Protein AF-A0A7I8WFU7-F1 (afdb_monomer)

Structure (mmCIF, N/CA/C/O backbone):
data_AF-A0A7I8WFU7-F1
#
_entry.id   AF-A0A7I8WFU7-F1
#
loop_
_atom_site.group_PDB
_atom_site.id
_atom_site.type_symbol
_atom_site.label_atom_id
_atom_site.label_alt_id
_atom_site.label_comp_id
_atom_site.label_asym_id
_atom_site.label_entity_id
_atom_site.label_seq_id
_atom_site.pdbx_PDB_ins_code
_atom_site.Cartn_x
_atom_site.Cartn_y
_atom_site.Cartn_z
_atom_site.occupancy
_atom_site.B_iso_or_equiv
_atom_site.auth_seq_id
_atom_site.auth_comp_id
_atom_site.auth_asym_id
_atom_site.auth_atom_id
_atom_site.pdbx_PDB_model_num
ATOM 1 N N . MET A 1 1 ? -0.317 -3.165 5.749 1.00 92.69 1 MET A N 1
ATOM 2 C CA . MET A 1 1 ? -1.207 -1.986 5.799 1.00 92.69 1 MET A CA 1
ATOM 3 C C . MET A 1 1 ? -1.799 -1.879 7.187 1.00 92.69 1 MET A C 1
ATOM 5 O O . MET A 1 1 ? -2.097 -2.909 7.782 1.00 92.69 1 MET A O 1
ATOM 9 N N . ASN A 1 2 ? -1.958 -0.662 7.692 1.00 96.12 2 ASN A N 1
ATOM 10 C CA . ASN A 1 2 ? -2.641 -0.422 8.953 1.00 96.12 2 ASN A CA 1
ATOM 11 C C . ASN A 1 2 ? -3.549 0.809 8.859 1.00 96.12 2 ASN A C 1
ATOM 13 O O . ASN A 1 2 ? -3.325 1.670 8.011 1.00 96.12 2 ASN A O 1
ATOM 17 N N . TRP A 1 3 ? -4.591 0.838 9.683 1.00 97.19 3 TRP A N 1
ATOM 18 C CA . TRP A 1 3 ? -5.517 1.962 9.841 1.00 97.19 3 TRP A CA 1
ATOM 19 C C . TRP A 1 3 ? -6.201 1.870 11.211 1.00 97.19 3 TRP A C 1
ATOM 21 O O . TRP A 1 3 ? -5.979 0.916 11.956 1.00 97.19 3 TRP A O 1
ATOM 31 N N . THR A 1 4 ? -7.048 2.842 11.545 1.00 97.62 4 THR A N 1
ATOM 32 C CA . THR A 1 4 ? -7.837 2.831 12.785 1.00 97.62 4 THR A CA 1
ATOM 33 C C . THR A 1 4 ? -9.326 2.795 12.459 1.00 97.62 4 THR A C 1
ATOM 35 O O . THR A 1 4 ? -9.809 3.631 11.699 1.00 97.62 4 THR A O 1
ATOM 38 N N . ASP A 1 5 ? -10.063 1.861 13.061 1.00 97.69 5 ASP A N 1
ATOM 39 C CA . ASP A 1 5 ? -11.522 1.775 12.992 1.00 97.69 5 ASP A CA 1
ATOM 40 C C . ASP A 1 5 ? -12.144 1.945 14.393 1.00 97.69 5 ASP A C 1
ATOM 42 O O . ASP A 1 5 ? -12.074 1.033 15.223 1.00 97.69 5 ASP A O 1
ATOM 46 N N . PRO A 1 6 ? -12.804 3.084 14.679 1.00 97.00 6 PRO A N 1
ATOM 47 C CA . PRO A 1 6 ? -13.434 3.336 15.976 1.00 97.00 6 PRO A CA 1
ATOM 48 C C . PRO A 1 6 ? -14.529 2.330 16.354 1.00 97.00 6 PRO A C 1
ATOM 50 O O . PRO A 1 6 ? -14.840 2.176 17.537 1.00 97.00 6 PRO A O 1
ATOM 53 N N . ARG A 1 7 ? -15.126 1.641 15.372 1.00 97.00 7 ARG A N 1
ATOM 54 C CA . ARG A 1 7 ? -16.174 0.634 15.602 1.00 97.00 7 ARG A CA 1
ATOM 55 C C . ARG A 1 7 ? -15.603 -0.663 16.171 1.00 97.00 7 ARG A C 1
ATOM 57 O O . ARG A 1 7 ? -16.341 -1.426 16.784 1.00 97.00 7 ARG A O 1
ATOM 64 N N . LEU A 1 8 ? -14.303 -0.896 15.991 1.00 96.81 8 LEU A N 1
ATOM 65 C CA . LEU A 1 8 ? -13.574 -2.064 16.481 1.00 96.81 8 LEU A CA 1
ATOM 66 C C . LEU A 1 8 ? -12.836 -1.757 17.795 1.00 96.81 8 LEU A C 1
ATOM 68 O O . LEU A 1 8 ? -11.705 -2.185 17.997 1.00 96.81 8 LEU A O 1
ATOM 72 N N . THR A 1 9 ? -13.466 -0.998 18.696 1.00 96.81 9 THR A N 1
ATOM 73 C CA . THR A 1 9 ? -12.895 -0.627 20.000 1.00 96.81 9 THR A CA 1
ATOM 74 C C . THR A 1 9 ? -13.592 -1.356 21.146 1.00 96.81 9 THR A C 1
ATOM 76 O O . THR A 1 9 ? -14.805 -1.570 21.130 1.00 96.81 9 THR A O 1
ATOM 79 N N . TRP A 1 10 ? -12.830 -1.747 22.169 1.00 96.25 10 TRP A N 1
ATOM 80 C CA . TRP A 1 10 ? -13.374 -2.367 23.382 1.00 96.25 10 TRP A CA 1
ATOM 81 C C . TRP A 1 10 ? -12.481 -2.109 24.599 1.00 96.25 10 TRP A C 1
ATOM 83 O O . TRP A 1 10 ? -11.345 -1.653 24.492 1.00 96.25 10 TRP A O 1
ATOM 93 N N . LYS A 1 11 ? -12.992 -2.416 25.796 1.00 95.62 11 LYS A N 1
ATOM 94 C CA . LYS A 1 11 ? -12.197 -2.361 27.029 1.00 95.62 11 LYS A CA 1
ATOM 95 C C . LYS A 1 11 ? -11.233 -3.546 27.095 1.00 95.62 11 LYS A C 1
ATOM 97 O O . LYS A 1 11 ? -11.675 -4.691 27.171 1.00 95.62 11 LYS A O 1
ATOM 102 N N . SER A 1 12 ? -9.933 -3.275 27.154 1.00 90.44 12 SER A N 1
ATOM 103 C CA . SER A 1 12 ? -8.845 -4.267 27.114 1.00 90.44 12 SER A CA 1
ATOM 104 C C . SER A 1 12 ? -8.689 -5.145 28.368 1.00 90.44 12 SER A C 1
ATOM 106 O O . SER A 1 12 ? -7.647 -5.759 28.572 1.00 90.44 12 SER A O 1
ATOM 108 N N . GLU A 1 13 ? -9.722 -5.249 29.208 1.00 89.75 13 GLU A N 1
ATOM 109 C CA . GLU A 1 13 ? -9.683 -5.971 30.488 1.00 89.75 13 GLU A CA 1
ATOM 110 C C . GLU A 1 13 ? -9.430 -7.482 30.322 1.00 89.75 13 GLU A C 1
ATOM 112 O O . GLU A 1 13 ? -8.894 -8.114 31.228 1.00 89.75 13 GLU A O 1
ATOM 117 N N . LYS A 1 14 ? -9.810 -8.068 29.176 1.00 85.50 14 LYS A N 1
ATOM 118 C CA . LYS A 1 14 ? -9.623 -9.504 28.880 1.00 85.50 14 LYS A CA 1
ATOM 119 C C . LYS A 1 14 ? -8.672 -9.779 27.721 1.00 85.50 14 LYS A C 1
ATOM 121 O O . LYS A 1 14 ? -7.863 -10.695 27.806 1.00 85.50 14 LYS A O 1
ATOM 126 N N . PHE A 1 15 ? -8.787 -9.009 26.643 1.00 90.69 15 PHE A N 1
ATOM 127 C CA . PHE A 1 15 ? -8.008 -9.196 25.422 1.00 90.69 15 PHE A CA 1
ATOM 128 C C . PHE A 1 15 ? -7.511 -7.837 24.943 1.00 90.69 15 PHE A C 1
ATOM 130 O O . PHE A 1 15 ? -8.302 -6.896 24.855 1.00 90.69 15 PHE A O 1
ATOM 137 N N . GLN A 1 16 ? -6.214 -7.730 24.653 1.00 94.56 16 GLN A N 1
ATOM 138 C CA . GLN A 1 16 ? -5.632 -6.520 24.065 1.00 94.56 16 GLN A CA 1
ATOM 139 C C . GLN A 1 16 ? -5.787 -6.491 22.545 1.00 94.56 16 GLN A C 1
ATOM 141 O O . GLN A 1 16 ? -5.933 -5.410 21.977 1.00 94.56 16 GLN A O 1
ATOM 146 N N . GLU A 1 17 ? -5.812 -7.669 21.925 1.00 96.56 17 GLU A N 1
ATOM 147 C CA . GLU A 1 17 ? -5.967 -7.867 20.490 1.00 96.56 17 GLU A CA 1
ATOM 148 C C . GLU A 1 17 ? -6.835 -9.096 20.198 1.00 96.56 17 GLU A C 1
ATOM 150 O O . GLU A 1 17 ? -6.966 -10.000 21.031 1.00 96.56 17 GLU A O 1
ATOM 155 N N . ILE A 1 18 ? -7.448 -9.103 19.019 1.00 97.06 18 ILE A N 1
ATOM 156 C CA . ILE A 1 18 ? -8.211 -10.219 18.459 1.00 97.06 18 ILE A CA 1
ATOM 157 C C . ILE A 1 18 ? -7.842 -10.391 16.986 1.00 97.06 18 ILE A C 1
ATOM 159 O O . ILE A 1 18 ? -7.458 -9.432 16.316 1.00 97.06 18 ILE A O 1
ATOM 163 N N . HIS A 1 19 ? -7.973 -11.614 16.473 1.00 97.62 19 HIS A N 1
ATOM 164 C CA . HIS A 1 19 ? -7.749 -11.911 15.060 1.00 97.62 19 HIS A CA 1
ATOM 165 C C . HIS A 1 19 ? -9.088 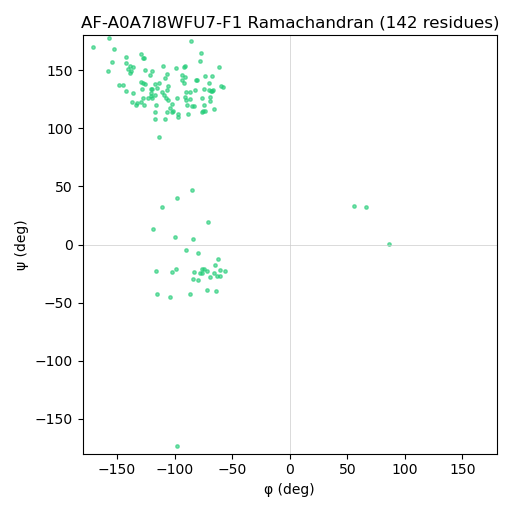-12.142 14.364 1.00 97.62 19 HIS A C 1
ATOM 167 O O . HIS A 1 19 ? -9.856 -13.005 14.792 1.00 97.62 19 HIS A O 1
ATOM 173 N N . LEU A 1 20 ? -9.360 -11.388 13.300 1.00 97.56 20 LEU A N 1
ATOM 174 C CA . LEU A 1 20 ? -10.617 -11.463 12.553 1.00 97.56 20 LEU A CA 1
ATOM 175 C C . LEU A 1 20 ? -10.368 -11.814 11.079 1.00 97.56 20 LEU A C 1
ATOM 177 O O . LEU A 1 20 ? -9.360 -11.378 10.512 1.00 97.56 20 LEU A O 1
ATOM 181 N N . PRO A 1 21 ? -11.266 -12.575 10.429 1.00 97.56 21 PRO A N 1
ATOM 182 C CA . PRO A 1 21 ? -11.265 -12.699 8.977 1.00 97.56 21 PRO A CA 1
ATOM 183 C C . PRO A 1 21 ? -11.406 -11.323 8.322 1.00 97.56 21 PRO A C 1
ATOM 185 O O . PRO A 1 21 ? -12.248 -10.520 8.718 1.00 97.56 21 PRO A O 1
ATOM 188 N N . ILE A 1 22 ? -10.600 -11.052 7.294 1.00 96.88 22 ILE A N 1
ATOM 189 C CA . ILE A 1 22 ? -10.636 -9.757 6.593 1.00 96.88 22 ILE A CA 1
ATOM 190 C C . ILE A 1 22 ? -11.957 -9.489 5.857 1.00 96.88 22 ILE A C 1
ATOM 192 O O . ILE A 1 22 ? -12.232 -8.342 5.532 1.00 96.88 22 ILE A O 1
ATOM 196 N N . ASP A 1 23 ? -12.769 -10.521 5.605 1.00 96.38 23 ASP A N 1
ATOM 197 C CA . ASP A 1 23 ? -14.088 -10.374 4.970 1.00 96.38 23 ASP A CA 1
ATOM 198 C C . ASP A 1 23 ? -15.153 -9.832 5.935 1.00 96.38 23 ASP A C 1
ATOM 200 O O . ASP A 1 23 ? -16.172 -9.305 5.493 1.00 96.38 23 ASP A O 1
ATOM 204 N N . ASP A 1 24 ? -14.926 -9.968 7.246 1.00 96.75 24 ASP A N 1
ATOM 205 C CA . ASP A 1 24 ? -15.886 -9.582 8.286 1.00 96.75 24 ASP A CA 1
ATOM 206 C C . ASP A 1 24 ? -15.696 -8.127 8.746 1.00 96.75 24 ASP A C 1
ATOM 208 O 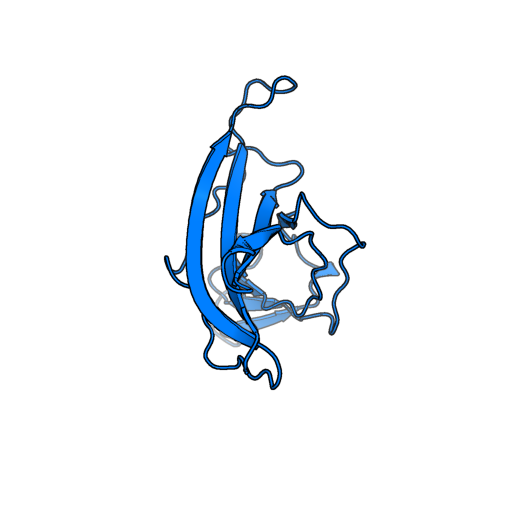O . ASP A 1 24 ? -16.468 -7.613 9.559 1.00 96.75 24 ASP A O 1
ATOM 212 N N . ILE A 1 25 ? -14.661 -7.452 8.241 1.00 97.38 25 ILE A N 1
ATOM 213 C CA . ILE A 1 25 ? -14.335 -6.066 8.568 1.00 97.38 25 ILE A CA 1
ATOM 214 C C . ILE A 1 25 ? -14.207 -5.226 7.300 1.00 97.38 25 ILE A C 1
ATOM 216 O O . ILE A 1 25 ? -14.002 -5.730 6.199 1.00 97.38 25 ILE A O 1
ATOM 220 N N . TRP A 1 26 ? -14.314 -3.908 7.452 1.00 96.88 26 TRP A N 1
ATOM 221 C CA . TRP A 1 26 ? -14.030 -3.006 6.345 1.00 96.88 26 TRP A CA 1
ATOM 222 C C . TRP A 1 26 ? -12.537 -3.045 5.998 1.00 96.88 26 TRP A C 1
ATOM 224 O O . TRP A 1 26 ? -11.690 -2.920 6.880 1.00 96.88 26 TRP A O 1
ATOM 234 N N . MET A 1 27 ? -12.239 -3.176 4.708 1.00 95.81 27 MET A N 1
ATOM 235 C CA . MET A 1 27 ? -10.898 -3.119 4.134 1.00 95.81 27 MET A CA 1
ATOM 236 C C . MET A 1 27 ? -10.849 -1.962 3.128 1.00 95.81 27 MET A C 1
ATOM 238 O O . MET A 1 27 ? -11.760 -1.863 2.300 1.00 95.81 27 MET A O 1
ATOM 242 N N . PRO A 1 28 ? -9.814 -1.105 3.142 1.00 95.44 28 PRO A N 1
ATOM 243 C CA . PRO A 1 28 ? -9.652 -0.099 2.100 1.00 95.44 28 PRO A CA 1
ATOM 244 C C . PRO A 1 28 ? -9.334 -0.772 0.757 1.00 95.44 28 PRO A C 1
ATOM 246 O O . PRO A 1 28 ? -8.620 -1.775 0.686 1.00 95.44 28 PRO A O 1
ATOM 249 N N . ASP A 1 29 ? -9.839 -0.190 -0.323 1.00 94.12 29 ASP A N 1
ATOM 250 C CA . ASP A 1 29 ? -9.749 -0.682 -1.703 1.00 94.12 29 ASP A CA 1
ATOM 251 C C . ASP A 1 29 ? -8.434 -0.267 -2.395 1.00 94.12 29 ASP A C 1
ATOM 253 O O . ASP A 1 29 ? -8.421 0.229 -3.524 1.00 94.12 29 ASP A O 1
ATOM 257 N N . VAL A 1 30 ? -7.308 -0.446 -1.701 1.00 94.69 30 VAL A N 1
ATOM 258 C CA . VAL A 1 30 ? -5.983 -0.138 -2.250 1.00 94.69 30 VAL A CA 1
ATOM 259 C C . VAL A 1 30 ? -5.565 -1.234 -3.225 1.00 94.69 30 VAL A C 1
ATOM 261 O O . VAL A 1 30 ? -5.317 -2.369 -2.817 1.00 94.69 30 VAL A O 1
ATOM 264 N N . ILE A 1 31 ? -5.444 -0.873 -4.501 1.00 93.75 31 ILE A N 1
ATOM 265 C CA . ILE A 1 31 ? -5.071 -1.780 -5.591 1.00 93.75 31 ILE A CA 1
ATOM 266 C C . ILE A 1 31 ? -3.893 -1.222 -6.392 1.00 93.75 31 ILE A C 1
ATOM 268 O O . ILE A 1 31 ? -3.631 -0.017 -6.369 1.00 93.75 31 ILE A O 1
ATOM 272 N N . ALA A 1 32 ? -3.196 -2.081 -7.138 1.00 95.50 32 ALA A N 1
ATOM 273 C CA . ALA A 1 32 ? -2.201 -1.638 -8.111 1.00 95.50 32 ALA A CA 1
ATOM 274 C C . ALA A 1 32 ? -2.844 -1.339 -9.481 1.00 95.50 32 ALA A C 1
ATOM 276 O O . ALA A 1 32 ? -3.496 -2.189 -10.081 1.00 95.50 32 ALA A O 1
ATOM 277 N N . TYR A 1 33 ? -2.635 -0.131 -10.012 1.00 93.50 33 TYR A N 1
ATOM 278 C CA . TYR A 1 33 ? -3.307 0.332 -11.239 1.00 93.50 33 TYR A CA 1
ATOM 279 C C . TYR A 1 33 ? -2.741 -0.251 -12.535 1.00 93.50 33 TYR A C 1
ATOM 281 O O . TYR A 1 33 ? -3.420 -0.263 -13.558 1.00 93.50 33 TYR A O 1
ATOM 289 N N . ASN A 1 34 ? -1.478 -0.673 -12.525 1.00 95.25 34 ASN A N 1
ATOM 290 C CA . ASN A 1 34 ? -0.735 -1.075 -13.720 1.00 95.25 34 ASN A CA 1
ATOM 291 C C . ASN A 1 34 ? -0.435 -2.582 -13.763 1.00 95.25 34 ASN A C 1
ATOM 293 O O . ASN A 1 34 ? 0.604 -2.996 -14.285 1.00 95.25 34 ASN A O 1
ATOM 297 N N . LEU A 1 35 ? -1.342 -3.389 -13.206 1.00 95.12 35 LEU A N 1
ATOM 298 C CA . LEU A 1 35 ? -1.258 -4.845 -13.231 1.00 95.12 35 LEU A CA 1
ATOM 299 C C . LEU A 1 35 ? -1.585 -5.423 -14.612 1.00 95.12 35 LEU A C 1
ATOM 301 O O . LEU A 1 35 ? -2.439 -4.918 -15.338 1.00 95.12 35 LEU A O 1
ATOM 305 N N . LEU A 1 36 ? -0.897 -6.512 -14.953 1.00 95.81 36 LEU A N 1
ATOM 306 C CA . LEU A 1 36 ? -1.135 -7.314 -16.156 1.00 95.81 36 LEU A CA 1
ATOM 307 C C . LEU A 1 36 ? -1.979 -8.566 -15.872 1.00 95.81 36 LEU A C 1
ATOM 309 O O . LEU A 1 36 ? -2.584 -9.118 -16.787 1.00 95.81 36 LEU A O 1
ATOM 313 N N . GLU A 1 37 ? -2.013 -9.005 -14.615 1.00 93.94 37 GLU A N 1
ATOM 314 C CA . GLU A 1 37 ? -2.808 -10.131 -14.120 1.00 93.94 37 GLU A CA 1
ATOM 315 C C . GLU A 1 37 ? -3.665 -9.652 -12.945 1.00 93.94 37 GLU A C 1
ATOM 317 O O . GLU A 1 37 ? -3.265 -8.741 -12.216 1.00 93.94 37 GLU A O 1
ATOM 322 N N . ALA A 1 38 ? -4.832 -10.269 -12.748 1.00 89.25 38 ALA A N 1
ATOM 323 C CA . ALA A 1 38 ? -5.617 -10.028 -11.544 1.00 89.25 38 ALA A CA 1
ATOM 324 C C . ALA A 1 38 ? -4.799 -10.423 -10.304 1.00 89.25 38 ALA A C 1
ATOM 326 O O . ALA A 1 38 ? -4.147 -11.468 -10.287 1.00 89.25 38 ALA A O 1
ATOM 327 N N . GLU A 1 39 ? -4.833 -9.579 -9.278 1.00 87.81 39 GLU A N 1
ATOM 328 C CA . GLU A 1 39 ? -4.235 -9.895 -7.986 1.00 87.81 39 GLU A CA 1
ATOM 329 C C . GLU A 1 39 ? -5.167 -10.791 -7.166 1.00 87.81 39 GLU A C 1
ATOM 331 O O . GLU A 1 39 ? -6.382 -10.599 -7.147 1.00 87.81 39 GLU A O 1
ATOM 336 N N . ASP A 1 40 ? -4.583 -11.747 -6.450 1.00 90.38 40 ASP A N 1
ATOM 337 C CA . ASP A 1 40 ? -5.270 -12.525 -5.424 1.00 90.38 40 ASP A CA 1
ATOM 338 C C . ASP A 1 40 ? -4.312 -12.778 -4.254 1.00 90.38 40 ASP A C 1
ATOM 340 O O . ASP A 1 40 ? -3.085 -12.637 -4.372 1.00 90.38 40 ASP A O 1
ATOM 344 N N . TYR A 1 41 ? -4.875 -13.124 -3.103 1.00 92.88 41 TYR A N 1
ATOM 345 C CA . TYR A 1 41 ? -4.107 -13.524 -1.940 1.00 92.88 41 TYR A CA 1
ATOM 346 C C . TYR A 1 41 ? -3.451 -14.882 -2.193 1.00 92.88 41 TYR A C 1
ATOM 348 O O . TYR A 1 41 ? -4.127 -15.879 -2.428 1.00 92.88 41 TYR A O 1
ATOM 356 N N . LEU A 1 42 ? -2.124 -14.942 -2.061 1.00 94.19 42 LEU A N 1
ATOM 357 C CA . LEU A 1 42 ? -1.401 -16.217 -2.013 1.00 94.19 42 LEU A CA 1
ATOM 358 C C . LEU A 1 42 ? -1.812 -17.011 -0.770 1.00 94.19 42 LEU A C 1
ATOM 360 O O . LEU A 1 42 ? -1.997 -18.224 -0.817 1.00 94.19 42 LEU A O 1
ATOM 364 N N . ILE A 1 43 ? -1.966 -16.294 0.345 1.00 94.19 43 ILE A N 1
ATOM 365 C CA . ILE A 1 43 ? -2.531 -16.784 1.598 1.00 94.19 43 ILE A CA 1
ATOM 366 C C . ILE A 1 43 ? -3.461 -15.691 2.107 1.00 94.19 43 ILE A C 1
ATOM 368 O O . ILE A 1 43 ? -3.031 -14.549 2.295 1.00 94.19 43 ILE A O 1
ATOM 372 N N . LYS A 1 44 ? -4.733 -16.035 2.323 1.00 94.25 44 LYS A N 1
ATOM 373 C CA . LYS A 1 44 ? -5.723 -15.089 2.838 1.00 94.25 44 LYS A CA 1
ATOM 374 C C . LYS A 1 44 ? -5.359 -14.691 4.277 1.00 94.25 44 LYS A C 1
ATOM 376 O O . LYS A 1 44 ? -5.330 -15.571 5.138 1.00 94.25 44 LYS A O 1
ATOM 381 N N . PRO A 1 45 ? -5.050 -13.410 4.551 1.0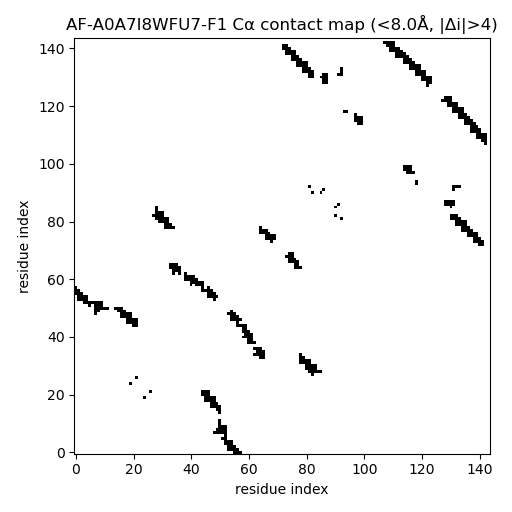0 96.00 45 PRO A N 1
ATOM 382 C CA . PRO A 1 45 ? -4.599 -12.997 5.872 1.00 96.00 45 PRO A CA 1
ATOM 383 C C . PRO A 1 45 ? -5.774 -12.882 6.848 1.00 96.00 45 PRO A C 1
ATOM 385 O O . PRO A 1 45 ? -6.920 -12.669 6.449 1.00 96.00 45 PRO A O 1
ATOM 388 N N . LEU A 1 46 ? -5.463 -12.963 8.140 1.00 97.75 46 LEU A N 1
ATOM 389 C CA . LEU A 1 46 ? -6.322 -12.427 9.193 1.00 97.75 46 LEU A CA 1
ATOM 390 C C . LEU A 1 46 ? -5.899 -10.988 9.498 1.00 97.75 46 LEU A C 1
ATOM 392 O O . LEU A 1 46 ? -4.737 -10.619 9.316 1.00 97.75 46 LEU A O 1
ATOM 396 N N . ALA A 1 47 ? -6.843 -10.188 9.977 1.00 98.12 47 ALA A N 1
ATOM 397 C CA . ALA A 1 47 ? -6.563 -8.885 10.552 1.00 98.12 47 ALA A CA 1
ATOM 398 C C . ALA A 1 47 ? -6.233 -9.028 12.037 1.00 98.12 47 ALA A C 1
ATOM 400 O O . ALA A 1 47 ? -6.985 -9.667 12.773 1.00 98.12 47 ALA A O 1
ATOM 401 N N . VAL A 1 48 ? -5.142 -8.400 12.474 1.00 98.25 48 VAL A N 1
ATOM 402 C CA . VAL A 1 48 ? -4.853 -8.196 13.896 1.00 98.25 48 VAL A CA 1
ATOM 403 C C . VAL A 1 48 ? -5.506 -6.883 14.297 1.00 98.25 48 VAL A C 1
ATOM 405 O O . VAL A 1 48 ? -5.129 -5.817 13.811 1.00 98.25 48 VAL A O 1
ATOM 408 N N . VAL A 1 49 ? -6.523 -6.967 15.144 1.00 98.19 49 VAL A N 1
ATOM 409 C CA . VAL A 1 49 ? -7.288 -5.817 15.622 1.00 98.19 49 VAL A CA 1
ATOM 410 C C . VAL A 1 49 ? -6.941 -5.597 17.081 1.00 98.19 49 VAL A C 1
ATOM 412 O O . VAL A 1 49 ? -7.034 -6.523 17.881 1.00 98.19 49 VAL A O 1
ATOM 415 N N . TYR A 1 50 ? -6.572 -4.375 17.437 1.00 98.12 50 TYR A N 1
ATOM 416 C CA . TYR A 1 50 ? -6.249 -3.972 18.799 1.00 98.12 50 TYR A CA 1
ATOM 417 C C . TYR A 1 50 ? -7.438 -3.273 19.453 1.00 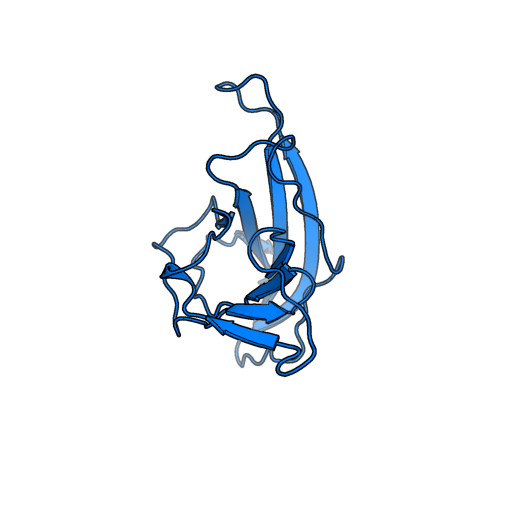98.12 50 TYR A C 1
ATOM 419 O O . TYR A 1 50 ? -8.231 -2.606 18.796 1.00 98.12 50 TYR A O 1
ATOM 427 N N . SER A 1 51 ? -7.525 -3.373 20.777 1.00 97.50 51 SER A N 1
ATOM 428 C CA . SER A 1 51 ? -8.620 -2.812 21.589 1.00 97.50 51 SER A CA 1
ATOM 429 C C . SER A 1 51 ? -8.854 -1.306 21.424 1.00 97.50 51 SER A C 1
ATOM 431 O O . SER A 1 51 ? -9.961 -0.820 21.662 1.00 97.50 51 SER A O 1
ATOM 433 N N . ASN A 1 52 ? -7.835 -0.568 20.980 1.00 97.19 52 ASN A N 1
ATOM 434 C CA . ASN A 1 52 ? -7.908 0.856 20.653 1.00 97.19 52 ASN A CA 1
ATOM 435 C C . ASN A 1 52 ? -8.430 1.142 19.229 1.00 97.19 52 ASN A C 1
ATOM 437 O O . ASN A 1 52 ? -8.452 2.302 18.821 1.00 97.19 52 ASN A O 1
ATOM 441 N N . GLY A 1 53 ? -8.843 0.117 18.480 1.00 97.56 53 GLY A N 1
ATOM 442 C CA . GLY A 1 53 ? -9.340 0.221 17.110 1.00 97.56 53 GLY A CA 1
ATOM 443 C C . GLY A 1 53 ? -8.249 0.197 16.041 1.00 97.56 53 GLY A C 1
ATOM 444 O O . GLY A 1 53 ? -8.576 0.292 14.862 1.00 97.56 53 GLY A O 1
ATOM 445 N N . PHE A 1 54 ? -6.967 0.081 16.404 1.00 98.19 54 PHE A N 1
ATOM 446 C CA . PHE A 1 54 ? -5.895 -0.075 15.420 1.00 98.19 54 PHE A CA 1
ATOM 447 C C . PHE A 1 54 ? -6.006 -1.444 14.743 1.00 98.19 54 PHE A C 1
ATOM 449 O O . PHE A 1 54 ? -6.151 -2.466 15.411 1.00 98.19 54 PHE A O 1
ATOM 456 N N . VAL A 1 55 ? -5.932 -1.464 13.418 1.00 98.38 55 VAL A N 1
ATOM 457 C CA . VAL A 1 55 ? -6.028 -2.670 12.601 1.00 98.38 55 VAL A CA 1
ATOM 458 C C . VAL A 1 55 ? -4.759 -2.821 11.782 1.00 98.38 55 VAL A C 1
ATOM 460 O O . VAL A 1 55 ? -4.341 -1.892 11.094 1.00 98.38 55 VAL A O 1
ATOM 463 N N . LEU A 1 56 ? -4.167 -4.011 11.824 1.00 97.94 56 LEU A N 1
ATOM 464 C CA . LEU A 1 56 ? -3.002 -4.396 11.043 1.00 97.94 56 LEU A CA 1
ATOM 465 C C . LEU A 1 56 ? -3.346 -5.589 10.149 1.00 97.94 56 LEU A C 1
ATOM 467 O O . LEU A 1 56 ? -3.779 -6.639 10.620 1.00 97.94 56 LEU A O 1
ATOM 471 N N . VAL A 1 57 ? -3.092 -5.437 8.850 1.00 97.38 57 VAL A N 1
ATOM 472 C CA . VAL A 1 57 ? -3.199 -6.515 7.861 1.00 97.38 57 VAL A CA 1
ATOM 473 C C . VAL A 1 57 ? -1.901 -6.600 7.069 1.00 97.38 57 VAL A C 1
ATOM 475 O O . VAL A 1 57 ? -1.455 -5.614 6.471 1.00 97.38 57 VAL A O 1
ATOM 478 N N . ILE A 1 58 ? -1.309 -7.793 7.031 1.00 94.75 58 ILE A N 1
ATOM 479 C CA . ILE A 1 58 ? -0.099 -8.098 6.258 1.00 94.75 58 ILE A CA 1
ATOM 480 C C . ILE A 1 58 ? -0.491 -9.086 5.148 1.00 94.75 58 ILE A C 1
ATOM 482 O O . ILE A 1 58 ? -0.550 -10.291 5.392 1.00 94.75 58 ILE A O 1
ATOM 486 N N . PRO A 1 59 ? -0.848 -8.598 3.946 1.00 93.88 59 PRO A N 1
ATOM 487 C CA . PRO A 1 59 ? -1.280 -9.462 2.857 1.00 93.88 59 PRO A CA 1
ATOM 488 C C . PRO A 1 59 ? -0.088 -10.083 2.119 1.00 93.88 59 PRO A C 1
ATOM 490 O O . PRO A 1 59 ? 0.903 -9.408 1.850 1.00 93.88 59 PRO A O 1
ATOM 493 N N . SER A 1 60 ? -0.222 -11.348 1.715 1.00 93.69 60 SER A N 1
ATOM 494 C CA . SER A 1 60 ? 0.689 -11.999 0.769 1.00 93.69 60 SER A CA 1
ATOM 495 C C . SER A 1 60 ? 0.030 -12.037 -0.609 1.00 93.69 60 SER A C 1
ATOM 497 O O . SER A 1 60 ? -1.019 -12.662 -0.768 1.00 93.69 60 SER A O 1
ATOM 499 N N . LYS A 1 61 ? 0.603 -11.336 -1.591 1.00 94.12 61 LYS A N 1
ATOM 500 C CA . LYS A 1 61 ? 0.060 -11.203 -2.953 1.00 94.12 61 LYS A CA 1
ATOM 501 C C . LYS A 1 61 ? 1.172 -11.323 -3.995 1.00 94.12 61 LYS A C 1
ATOM 503 O O . LYS A 1 61 ? 2.306 -10.922 -3.742 1.00 94.12 61 LYS A O 1
ATOM 508 N N . LYS A 1 62 ? 0.826 -11.839 -5.178 1.00 94.50 62 LYS A N 1
ATOM 509 C CA . LYS A 1 62 ? 1.677 -11.801 -6.377 1.00 94.50 62 LYS A CA 1
ATOM 510 C C . LYS A 1 62 ? 1.231 -10.632 -7.254 1.00 94.50 62 LYS A C 1
ATOM 512 O O . LYS A 1 62 ? 0.069 -10.573 -7.639 1.00 94.50 62 LYS A O 1
ATOM 517 N N . TYR A 1 63 ? 2.166 -9.758 -7.618 1.00 95.19 63 TYR A N 1
ATOM 518 C CA . TYR A 1 63 ? 1.928 -8.675 -8.572 1.00 95.19 63 TYR A CA 1
ATOM 519 C C . TYR A 1 63 ? 2.691 -8.939 -9.864 1.00 95.19 63 TYR A C 1
ATOM 521 O O . TYR A 1 63 ? 3.885 -9.241 -9.837 1.00 95.19 63 TYR A O 1
ATOM 529 N N . VAL A 1 64 ? 2.005 -8.814 -10.999 1.00 95.69 64 VAL A N 1
ATOM 530 C CA . VAL A 1 64 ? 2.614 -8.938 -12.328 1.00 95.69 64 VAL A CA 1
ATOM 531 C C . VAL A 1 64 ? 2.479 -7.606 -13.042 1.00 95.69 64 VAL A C 1
ATOM 533 O O . VAL A 1 64 ? 1.372 -7.168 -13.348 1.00 95.69 64 VAL A O 1
ATOM 536 N N . VAL A 1 65 ? 3.615 -6.960 -13.293 1.00 96.00 65 VAL A N 1
ATOM 537 C CA . VAL A 1 65 ? 3.701 -5.641 -13.927 1.00 96.00 65 VAL A CA 1
ATOM 538 C C . VAL A 1 65 ? 4.681 -5.655 -15.089 1.00 96.00 65 VAL A C 1
ATOM 540 O O . VAL A 1 65 ? 5.512 -6.552 -15.226 1.00 96.00 65 VAL A O 1
ATOM 543 N N . ARG A 1 66 ? 4.593 -4.631 -15.936 1.00 95.25 66 ARG A N 1
ATOM 544 C CA . ARG A 1 66 ? 5.565 -4.411 -17.004 1.00 95.25 66 ARG A CA 1
ATOM 545 C C . ARG A 1 66 ? 6.803 -3.699 -16.452 1.00 95.25 66 ARG A C 1
ATOM 547 O O . ARG A 1 66 ? 6.670 -2.670 -15.792 1.00 95.25 66 ARG A O 1
ATOM 554 N N . CYS A 1 67 ? 7.983 -4.204 -16.797 1.00 95.12 67 CYS A N 1
ATOM 555 C CA . CYS A 1 67 ? 9.261 -3.544 -16.534 1.00 95.12 67 CYS A CA 1
ATOM 556 C C . CYS A 1 67 ? 9.885 -3.044 -17.840 1.00 95.12 67 CYS A C 1
ATOM 558 O O . CYS A 1 67 ? 9.623 -3.594 -18.914 1.00 95.12 67 CYS A O 1
ATOM 560 N N . THR A 1 68 ? 10.702 -2.001 -17.747 1.00 94.81 68 THR A N 1
ATOM 561 C CA . THR A 1 68 ? 11.487 -1.466 -18.864 1.00 94.81 68 THR A CA 1
ATOM 562 C C . THR A 1 68 ? 12.951 -1.836 -18.683 1.00 94.81 68 THR A C 1
ATOM 564 O O . THR A 1 68 ? 13.484 -1.681 -17.589 1.00 94.81 68 THR A O 1
ATOM 567 N N . GLU A 1 69 ? 13.590 -2.334 -19.739 1.00 92.81 69 GLU A N 1
ATOM 568 C CA . GLU A 1 69 ? 15.033 -2.592 -19.757 1.00 92.81 69 GLU A CA 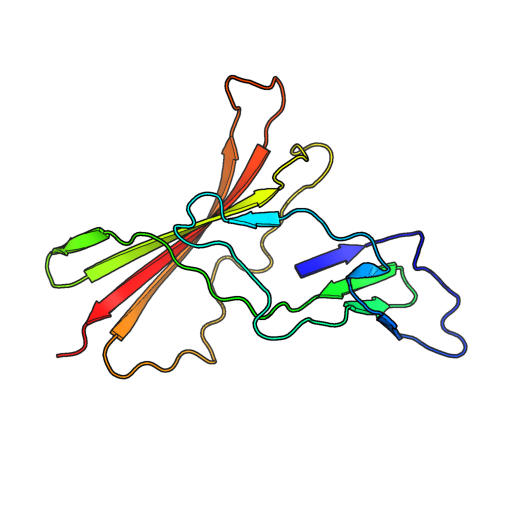1
ATOM 569 C C . GLU A 1 69 ? 15.763 -1.354 -20.283 1.00 92.81 69 GLU A C 1
ATOM 571 O O . GLU A 1 69 ? 15.437 -0.842 -21.357 1.00 92.81 69 GLU A O 1
ATOM 576 N N . ASP A 1 70 ? 16.741 -0.892 -19.514 1.00 87.50 70 ASP A N 1
ATOM 577 C CA . ASP A 1 70 ? 17.685 0.155 -19.878 1.00 87.50 70 ASP A CA 1
ATOM 578 C C . ASP A 1 70 ? 19.009 -0.464 -20.369 1.00 87.50 70 ASP A C 1
ATOM 580 O O . ASP A 1 70 ? 19.146 -1.676 -20.554 1.00 87.50 70 ASP A O 1
ATOM 584 N N . LYS A 1 71 ? 20.022 0.374 -20.614 1.00 79.75 71 LYS A N 1
ATOM 585 C CA . LYS A 1 71 ? 21.372 -0.111 -20.941 1.00 79.75 71 LYS A CA 1
ATOM 586 C C . LYS A 1 71 ? 21.937 -0.934 -19.771 1.00 79.75 71 LYS A C 1
ATOM 588 O O . LYS A 1 71 ? 21.573 -0.714 -18.621 1.00 79.75 71 LYS A O 1
ATOM 593 N N . ASP A 1 72 ? 22.832 -1.869 -20.081 1.00 82.31 72 ASP A N 1
ATOM 594 C CA . ASP A 1 72 ? 23.523 -2.728 -19.103 1.00 82.31 72 ASP A CA 1
ATOM 595 C C . ASP A 1 72 ? 22.625 -3.718 -18.335 1.00 82.31 72 ASP A C 1
ATOM 597 O O . ASP A 1 72 ? 22.907 -4.055 -17.185 1.00 82.31 72 ASP A O 1
ATOM 601 N N . HIS A 1 73 ? 21.552 -4.214 -18.968 1.00 85.75 73 HIS A N 1
ATOM 602 C CA . HIS A 1 73 ? 20.633 -5.206 -18.379 1.00 85.75 73 HIS A CA 1
ATOM 603 C C . HIS A 1 73 ? 20.034 -4.764 -17.035 1.00 85.75 73 HIS A C 1
ATOM 605 O O . HIS A 1 73 ? 19.801 -5.579 -16.133 1.00 85.75 73 HIS A O 1
ATOM 611 N N . LEU A 1 74 ? 19.813 -3.454 -16.902 1.00 92.56 74 LEU A N 1
ATOM 612 C CA . LEU A 1 74 ? 19.113 -2.849 -15.783 1.00 92.56 74 LEU A CA 1
ATOM 613 C C . LEU A 1 74 ? 17.618 -2.811 -16.103 1.00 92.56 74 LEU A C 1
ATOM 615 O O . LEU A 1 74 ? 17.196 -2.197 -17.079 1.00 92.56 74 LEU A O 1
ATOM 619 N N . TYR A 1 75 ? 16.812 -3.467 -15.282 1.00 94.94 75 TYR A N 1
ATOM 620 C CA . TYR A 1 75 ? 15.364 -3.521 -15.406 1.00 94.94 75 TYR A CA 1
ATOM 621 C C . TYR A 1 75 ? 14.729 -2.606 -14.367 1.00 94.94 75 TYR A C 1
ATOM 623 O O . TYR A 1 75 ? 14.839 -2.848 -13.168 1.00 94.94 75 TYR A O 1
ATOM 631 N N . THR A 1 76 ? 14.015 -1.585 -14.826 1.00 95.88 76 THR A N 1
ATOM 632 C CA . THR A 1 76 ? 13.227 -0.696 -13.973 1.00 95.88 76 THR A CA 1
ATOM 633 C C . THR A 1 76 ? 11.773 -1.167 -13.973 1.00 95.88 76 THR A C 1
ATOM 635 O O . THR A 1 76 ? 11.070 -1.103 -14.985 1.00 95.88 76 THR A O 1
ATOM 638 N N . CYS A 1 77 ? 11.308 -1.659 -12.830 1.00 96.06 77 CYS A N 1
ATOM 639 C CA . CYS A 1 77 ? 9.935 -2.099 -12.606 1.00 96.06 77 CYS A CA 1
ATOM 640 C C . CYS A 1 77 ? 9.200 -1.068 -11.751 1.00 96.06 77 CYS A C 1
ATOM 642 O O . CYS A 1 77 ? 9.741 -0.589 -10.757 1.00 96.06 77 CYS A O 1
ATOM 644 N N . THR A 1 78 ? 7.955 -0.739 -12.105 1.00 96.56 78 THR A N 1
ATOM 645 C CA . THR A 1 78 ? 7.139 0.192 -11.310 1.00 96.56 78 THR A CA 1
ATOM 646 C C . THR A 1 78 ? 5.787 -0.409 -10.970 1.00 96.56 78 THR A C 1
ATOM 648 O O . THR A 1 78 ? 5.158 -1.043 -11.817 1.00 96.56 78 THR A O 1
ATOM 651 N N . ILE A 1 79 ? 5.332 -0.200 -9.737 1.00 96.38 79 ILE A N 1
ATOM 652 C CA . ILE A 1 79 ? 4.001 -0.590 -9.267 1.00 96.38 79 ILE A CA 1
ATOM 653 C C . ILE A 1 79 ? 3.369 0.629 -8.604 1.00 96.38 79 ILE A C 1
ATOM 655 O O . ILE A 1 79 ? 3.936 1.195 -7.672 1.00 96.38 79 ILE A O 1
ATOM 659 N N . THR A 1 80 ? 2.203 1.047 -9.091 1.00 96.44 80 THR A N 1
ATOM 660 C CA . THR A 1 80 ? 1.491 2.209 -8.552 1.00 96.44 80 THR A CA 1
ATOM 661 C C . THR A 1 80 ? 0.262 1.746 -7.792 1.00 96.44 80 THR A C 1
ATOM 663 O O . THR A 1 80 ? -0.714 1.325 -8.412 1.00 96.44 80 THR A O 1
ATOM 666 N N . PHE A 1 81 ? 0.306 1.851 -6.466 1.00 96.31 81 PHE A N 1
ATOM 667 C CA . PHE A 1 81 ? -0.817 1.548 -5.585 1.00 96.31 81 PHE A CA 1
ATOM 668 C C . PHE A 1 81 ? -1.657 2.789 -5.322 1.00 96.31 81 PHE A C 1
ATOM 670 O O . PHE A 1 81 ? -1.120 3.883 -5.159 1.00 96.31 81 PHE A O 1
ATOM 677 N N . GLY A 1 82 ? -2.965 2.627 -5.203 1.00 96.25 82 GLY A N 1
ATOM 678 C CA . GLY A 1 82 ? -3.845 3.676 -4.706 1.00 96.25 82 GLY A CA 1
ATOM 679 C C . GLY A 1 82 ? -5.254 3.158 -4.455 1.00 96.25 82 GLY A C 1
ATOM 680 O O . GLY A 1 82 ? -5.572 2.024 -4.812 1.00 96.25 82 GLY A O 1
ATOM 681 N N . SER A 1 83 ? -6.081 3.974 -3.805 1.00 96.19 83 SER A N 1
ATOM 682 C CA . SER A 1 83 ? -7.497 3.650 -3.634 1.00 96.19 83 SER A CA 1
ATOM 683 C C . SER A 1 83 ? -8.237 3.756 -4.966 1.00 96.19 83 SER A C 1
ATOM 685 O O . SER A 1 83 ? -8.095 4.743 -5.689 1.00 96.19 83 SER A O 1
ATOM 687 N N . TRP A 1 84 ? -9.041 2.741 -5.280 1.00 92.62 84 TRP A N 1
ATOM 688 C CA . TRP A 1 84 ? -9.805 2.708 -6.523 1.00 92.62 84 TRP A CA 1
ATOM 689 C C . TRP A 1 84 ? -10.976 3.698 -6.541 1.00 92.62 84 TRP A C 1
ATOM 691 O O . TRP A 1 84 ? -11.253 4.308 -7.575 1.00 92.62 84 TRP A O 1
ATOM 701 N N . THR A 1 85 ? -11.670 3.852 -5.413 1.00 93.00 85 THR A N 1
ATOM 702 C CA . THR A 1 85 ? -12.920 4.623 -5.328 1.00 93.00 85 THR A CA 1
ATOM 703 C C . THR A 1 85 ? -12.840 5.849 -4.427 1.00 93.00 85 THR A C 1
ATOM 705 O O . THR A 1 85 ? -13.609 6.789 -4.636 1.00 93.00 85 THR A O 1
ATOM 708 N N . TYR A 1 86 ? -11.908 5.889 -3.474 1.00 95.19 86 TYR A N 1
ATOM 709 C CA . TYR A 1 86 ? -11.797 6.979 -2.510 1.00 95.19 86 TYR A CA 1
ATOM 710 C C . TYR A 1 86 ? -10.821 8.066 -2.959 1.00 95.19 86 TYR A C 1
ATOM 712 O O . TYR A 1 86 ? -9.757 7.811 -3.527 1.00 95.19 86 TYR A O 1
ATOM 720 N N . SER A 1 87 ? -11.197 9.311 -2.673 1.00 95.38 87 SER A N 1
ATOM 721 C CA . SER A 1 87 ? -10.357 10.480 -2.916 1.00 95.38 87 SER A CA 1
ATOM 722 C C . SER A 1 87 ? -9.406 10.740 -1.745 1.00 95.38 87 SER A C 1
ATOM 724 O O . SER A 1 87 ? -9.518 10.130 -0.681 1.00 95.38 87 SER A O 1
ATOM 726 N N . ASN A 1 88 ? -8.524 11.731 -1.898 1.00 93.88 88 ASN A N 1
ATOM 727 C CA . ASN A 1 88 ? -7.640 12.195 -0.828 1.00 93.88 88 ASN A CA 1
ATOM 728 C C . ASN A 1 88 ? -8.370 12.78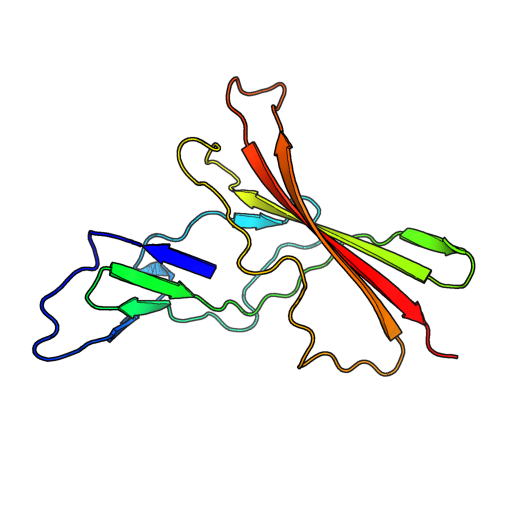4 0.393 1.00 93.88 88 ASN A C 1
ATOM 730 O O . ASN A 1 88 ? -7.740 13.021 1.420 1.00 93.88 88 ASN A O 1
ATOM 734 N N . LYS A 1 89 ? -9.676 13.059 0.285 1.00 94.25 89 LYS A N 1
ATOM 735 C CA . LYS A 1 89 ? -10.501 13.519 1.410 1.00 94.25 89 LYS A CA 1
ATOM 736 C C . LYS A 1 89 ? -11.006 12.372 2.277 1.00 94.25 89 LYS A C 1
ATOM 738 O O . LYS A 1 89 ? -11.344 12.608 3.433 1.00 94.25 89 LYS A O 1
ATOM 743 N N . ASP A 1 90 ? -11.087 11.172 1.713 1.00 94.94 90 ASP A N 1
ATOM 744 C CA . ASP A 1 90 ? -11.678 10.009 2.369 1.00 94.94 90 ASP A CA 1
ATOM 745 C C . ASP A 1 90 ? -10.585 9.051 2.862 1.00 94.94 90 ASP A C 1
ATOM 747 O O . ASP A 1 90 ? -10.624 8.603 4.006 1.00 94.94 90 ASP A O 1
ATOM 751 N N . ILE A 1 91 ? -9.584 8.772 2.016 1.00 95.38 91 ILE A N 1
ATOM 752 C CA . ILE A 1 91 ? -8.418 7.948 2.350 1.00 95.38 91 ILE A CA 1
ATOM 753 C C . ILE A 1 91 ? -7.143 8.727 2.027 1.00 95.38 91 ILE A C 1
ATOM 755 O O . ILE A 1 91 ? -6.876 9.053 0.869 1.00 95.38 91 ILE A O 1
ATOM 759 N N . ASP A 1 92 ? -6.319 8.957 3.051 1.00 95.06 92 ASP A N 1
ATOM 760 C CA . ASP A 1 92 ? -4.960 9.474 2.896 1.00 95.06 92 ASP A CA 1
ATOM 761 C C . ASP A 1 92 ? -3.940 8.340 3.042 1.00 95.06 92 ASP A C 1
ATOM 763 O O . ASP A 1 92 ? -3.808 7.732 4.106 1.00 95.06 92 ASP A O 1
ATOM 767 N N . LEU A 1 93 ? -3.232 8.028 1.953 1.00 95.19 93 LEU A N 1
ATOM 768 C CA . LEU A 1 93 ? -2.169 7.027 1.966 1.00 95.19 93 LEU A CA 1
ATOM 769 C C . LEU A 1 93 ? -0.862 7.670 2.426 1.00 95.19 93 LEU A C 1
ATOM 771 O O . LEU A 1 93 ? -0.324 8.565 1.767 1.00 95.19 93 LEU A O 1
ATOM 775 N N . VAL A 1 94 ? -0.333 7.155 3.534 1.00 93.88 94 VAL A N 1
ATOM 776 C CA . VAL A 1 94 ? 0.907 7.616 4.161 1.00 93.88 94 VAL A CA 1
ATOM 777 C C . VAL A 1 94 ? 1.950 6.503 4.107 1.00 93.88 94 VAL A C 1
ATOM 779 O O . VAL A 1 94 ? 1.652 5.342 4.394 1.00 93.88 94 VAL A O 1
ATOM 782 N N . LEU A 1 95 ? 3.176 6.858 3.721 1.00 90.81 95 LEU A N 1
ATOM 783 C CA . LEU A 1 95 ? 4.306 5.934 3.698 1.00 90.81 95 LEU A CA 1
ATOM 784 C C . LEU A 1 95 ? 4.801 5.669 5.120 1.00 90.81 95 LEU A C 1
ATOM 786 O O . LEU A 1 95 ? 4.994 6.596 5.900 1.00 90.81 95 LEU A O 1
ATOM 790 N N . SER A 1 96 ? 5.028 4.397 5.449 1.00 86.06 96 SER A N 1
ATOM 791 C CA . SER A 1 96 ? 5.697 4.015 6.698 1.00 86.06 96 SER A CA 1
ATOM 792 C C . SER A 1 96 ? 7.214 4.206 6.633 1.00 86.06 96 SER A C 1
ATOM 794 O O . SER A 1 96 ? 7.859 4.327 7.667 1.00 86.06 96 SER A O 1
ATOM 796 N N . SER A 1 97 ? 7.773 4.179 5.424 1.00 86.69 97 SER A N 1
ATOM 797 C CA . SER A 1 97 ? 9.194 4.323 5.120 1.00 86.69 97 SER A CA 1
ATOM 798 C C . SER A 1 97 ? 9.336 4.784 3.671 1.00 86.69 97 SER A C 1
ATOM 800 O O . SER A 1 97 ? 8.519 4.407 2.826 1.00 86.69 97 SER A O 1
ATOM 802 N N . ASP A 1 98 ? 10.388 5.549 3.392 1.00 80.69 98 ASP A N 1
ATOM 803 C CA . ASP A 1 98 ? 10.763 5.962 2.034 1.00 80.69 98 ASP A CA 1
ATOM 804 C C . ASP A 1 98 ? 11.509 4.844 1.277 1.00 80.69 98 ASP A C 1
ATOM 806 O O . ASP A 1 98 ? 11.761 4.951 0.080 1.00 80.69 98 ASP A O 1
ATOM 810 N N . GLN A 1 99 ? 11.847 3.748 1.966 1.00 82.31 99 GLN A N 1
ATOM 811 C CA . GLN A 1 99 ? 12.527 2.580 1.405 1.00 82.31 99 GLN A CA 1
ATOM 812 C C . GLN A 1 99 ? 11.688 1.311 1.543 1.00 82.31 99 GLN A C 1
ATOM 814 O O . GLN A 1 99 ? 10.933 1.139 2.507 1.00 82.31 99 GLN A O 1
ATOM 819 N N . LEU A 1 100 ? 11.857 0.405 0.577 1.00 88.25 100 LEU A N 1
ATOM 820 C CA . LEU A 1 100 ? 11.307 -0.943 0.638 1.00 88.25 100 LEU A CA 1
ATOM 821 C C . LEU A 1 100 ? 12.036 -1.777 1.693 1.00 88.25 100 LEU A C 1
ATOM 823 O O . LEU A 1 100 ? 13.260 -1.745 1.786 1.00 88.25 100 LEU A O 1
ATOM 827 N N . ASP A 1 101 ? 11.272 -2.567 2.441 1.00 90.00 101 ASP A N 1
ATOM 828 C CA . ASP A 1 101 ? 11.822 -3.653 3.247 1.00 90.00 101 ASP A CA 1
ATOM 829 C C . ASP A 1 101 ? 12.194 -4.815 2.313 1.00 90.00 101 ASP A C 1
ATOM 831 O O . ASP A 1 101 ? 11.334 -5.384 1.631 1.00 90.00 101 ASP A O 1
ATOM 835 N N . LEU A 1 102 ? 13.492 -5.112 2.240 1.00 90.88 102 LEU A N 1
ATOM 836 C CA . LEU A 1 102 ? 14.083 -6.105 1.343 1.00 90.88 102 LEU A CA 1
ATOM 837 C C . LEU A 1 102 ? 14.789 -7.232 2.113 1.00 90.88 102 LEU A C 1
ATOM 839 O O . LEU A 1 102 ? 15.506 -8.021 1.499 1.00 90.88 102 LEU A O 1
ATOM 843 N N . ASP A 1 103 ? 14.566 -7.350 3.425 1.00 91.00 103 ASP A N 1
ATOM 844 C CA . ASP A 1 103 ? 15.294 -8.287 4.296 1.00 91.00 103 ASP A CA 1
ATOM 845 C C . ASP A 1 103 ? 15.115 -9.760 3.886 1.00 91.00 103 ASP A C 1
ATOM 847 O O . ASP A 1 103 ? 15.990 -10.595 4.111 1.00 91.00 103 ASP A O 1
ATOM 851 N N . LEU A 1 104 ? 13.986 -10.084 3.249 1.00 91.06 104 LEU A N 1
ATOM 852 C CA . LEU A 1 104 ? 13.652 -11.430 2.769 1.00 91.06 104 LEU A CA 1
ATOM 853 C C . LEU A 1 104 ? 13.912 -11.634 1.266 1.00 91.06 104 LEU A C 1
ATOM 855 O O . LEU A 1 104 ? 13.526 -12.667 0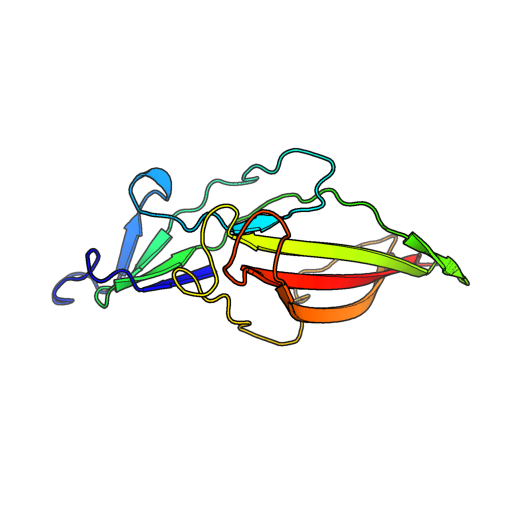.714 1.00 91.06 104 LEU A O 1
ATOM 859 N N . TYR A 1 105 ? 14.514 -10.665 0.572 1.00 92.19 105 TYR A N 1
ATOM 860 C CA . TYR A 1 105 ? 14.772 -10.790 -0.860 1.00 92.19 105 TYR A CA 1
ATOM 861 C C . TYR A 1 105 ? 15.927 -11.760 -1.139 1.00 92.19 105 TYR A C 1
ATOM 863 O O . TYR A 1 105 ? 17.089 -11.481 -0.848 1.00 92.19 105 TYR A O 1
ATOM 871 N N . GLU A 1 106 ? 15.617 -12.875 -1.803 1.00 90.69 106 GLU A N 1
ATOM 872 C CA . GLU A 1 106 ? 16.611 -13.808 -2.326 1.00 90.69 106 GLU A CA 1
ATOM 873 C C . GLU A 1 106 ? 16.280 -14.181 -3.775 1.00 90.69 106 GLU A C 1
ATOM 875 O O . GLU A 1 106 ? 15.209 -14.708 -4.085 1.00 90.69 106 GLU A O 1
ATOM 880 N N . ASN A 1 107 ? 17.211 -13.913 -4.693 1.00 93.00 107 ASN A N 1
ATOM 881 C CA . ASN A 1 107 ? 17.074 -14.288 -6.096 1.00 93.00 107 ASN A CA 1
ATOM 882 C C . ASN A 1 107 ? 18.436 -14.667 -6.697 1.00 93.00 107 ASN A C 1
ATOM 884 O O . ASN A 1 107 ? 19.450 -14.006 -6.448 1.00 93.00 107 ASN A O 1
ATOM 888 N N . LYS A 1 108 ? 18.464 -15.744 -7.488 1.00 91.25 108 LYS A N 1
ATOM 889 C CA . LYS A 1 108 ? 19.689 -16.268 -8.114 1.00 91.25 108 LYS A CA 1
ATOM 890 C C . LYS A 1 108 ? 20.107 -15.500 -9.362 1.00 91.25 108 LYS A C 1
ATOM 892 O O . LYS A 1 108 ? 21.299 -15.396 -9.618 1.00 91.25 108 LYS A O 1
ATOM 897 N N . ASP A 1 109 ? 19.145 -14.947 -10.088 1.00 92.12 109 ASP A N 1
ATOM 898 C CA . ASP A 1 109 ? 19.355 -14.352 -11.406 1.00 92.12 109 ASP A CA 1
ATOM 899 C C . ASP A 1 109 ? 19.397 -12.822 -11.358 1.00 92.12 109 ASP A C 1
ATOM 901 O O . ASP A 1 109 ? 19.989 -12.207 -12.240 1.00 92.12 109 ASP A O 1
ATOM 905 N N . PHE A 1 110 ? 18.799 -12.199 -10.337 1.00 93.31 110 PHE A N 1
ATOM 906 C CA . PHE A 1 110 ? 18.679 -10.745 -10.226 1.00 93.31 110 PHE A CA 1
ATOM 907 C C . PHE A 1 110 ? 19.143 -10.209 -8.868 1.00 93.31 110 PHE A C 1
ATOM 909 O O . PHE A 1 110 ? 18.850 -10.775 -7.814 1.00 93.31 110 PHE A O 1
ATOM 916 N N . GLU A 1 111 ? 19.838 -9.078 -8.882 1.00 93.94 111 GLU A N 1
ATOM 917 C CA . GLU A 1 111 ? 20.111 -8.244 -7.707 1.00 93.94 111 GLU A CA 1
ATOM 918 C C . GLU A 1 111 ? 19.257 -6.974 -7.747 1.00 93.94 111 GLU A C 1
ATOM 920 O O . GLU A 1 111 ? 18.985 -6.453 -8.829 1.00 93.94 111 GLU A O 1
ATOM 925 N N . ILE A 1 112 ? 18.837 -6.475 -6.582 1.00 94.00 112 ILE A N 1
ATOM 926 C CA . ILE A 1 112 ? 18.221 -5.149 -6.475 1.00 94.00 112 ILE A CA 1
ATOM 927 C C . ILE A 1 112 ? 19.353 -4.127 -6.397 1.00 94.00 112 ILE A C 1
ATOM 929 O O . ILE A 1 112 ? 20.185 -4.191 -5.496 1.00 94.00 112 ILE A O 1
ATOM 933 N N . VAL A 1 113 ? 19.389 -3.217 -7.366 1.00 93.69 113 VAL A N 1
ATOM 934 C CA . VAL A 1 113 ? 20.370 -2.127 -7.442 1.00 93.69 113 VAL A CA 1
ATOM 935 C C . VAL A 1 113 ? 19.889 -0.919 -6.653 1.00 93.69 113 VAL A C 1
ATOM 937 O O . VAL A 1 113 ? 20.680 -0.291 -5.957 1.00 93.69 113 VAL A O 1
ATOM 940 N N . ASP A 1 114 ? 18.602 -0.603 -6.779 1.00 92.88 114 ASP A N 1
ATOM 941 C CA . ASP A 1 114 ? 17.979 0.535 -6.118 1.00 92.88 114 ASP A CA 1
ATOM 942 C C . ASP A 1 114 ? 16.476 0.298 -5.931 1.00 92.88 114 ASP A C 1
ATOM 944 O O . ASP A 1 114 ? 15.849 -0.489 -6.655 1.00 92.88 114 ASP A O 1
ATOM 948 N N . SER A 1 115 ? 15.893 0.997 -4.966 1.00 93.81 115 SER A N 1
ATOM 949 C CA . SER A 1 115 ? 14.454 1.025 -4.750 1.00 93.81 115 SER A CA 1
ATOM 950 C C . SER A 1 115 ? 14.014 2.365 -4.191 1.00 93.81 115 SER A C 1
ATOM 952 O O . SER A 1 115 ? 14.626 2.873 -3.255 1.00 93.81 115 SER A O 1
ATOM 954 N N . ASP A 1 116 ? 12.904 2.876 -4.707 1.00 93.62 116 ASP A N 1
ATOM 955 C CA . ASP A 1 116 ? 12.365 4.181 -4.338 1.00 93.62 116 ASP A CA 1
ATOM 956 C C . ASP A 1 116 ? 10.839 4.136 -4.245 1.00 93.62 116 ASP A C 1
ATOM 958 O O . ASP A 1 116 ? 10.175 3.345 -4.934 1.00 93.62 116 ASP A O 1
ATOM 962 N N . VAL A 1 117 ? 10.274 4.994 -3.396 1.00 95.00 117 VAL A N 1
ATOM 963 C CA . VAL A 1 117 ? 8.829 5.104 -3.208 1.00 95.00 117 VAL A CA 1
ATOM 964 C C . VAL A 1 117 ? 8.397 6.562 -3.227 1.00 95.00 117 VAL A C 1
ATOM 966 O O . VAL A 1 117 ? 8.764 7.354 -2.367 1.00 95.00 117 VAL A O 1
ATOM 969 N N . VAL A 1 118 ? 7.526 6.909 -4.176 1.00 94.31 118 VAL A N 1
ATOM 970 C CA . VAL A 1 118 ? 7.034 8.281 -4.345 1.00 94.31 118 VAL A CA 1
ATOM 971 C C . VAL A 1 118 ? 5.537 8.357 -4.093 1.00 94.31 118 VAL A C 1
ATOM 973 O O . VAL A 1 118 ? 4.732 7.773 -4.826 1.00 94.31 118 VAL A O 1
ATOM 976 N N . ARG A 1 119 ? 5.137 9.158 -3.101 1.00 95.12 119 ARG A N 1
ATOM 977 C CA . ARG A 1 119 ? 3.739 9.571 -2.918 1.00 95.12 119 ARG A CA 1
ATOM 978 C C . ARG A 1 119 ? 3.382 10.656 -3.935 1.00 95.12 119 ARG A C 1
ATOM 980 O O . ARG A 1 119 ? 4.040 11.686 -4.017 1.00 95.12 119 ARG A O 1
ATOM 987 N N . THR A 1 120 ? 2.317 10.432 -4.698 1.00 94.81 120 THR A N 1
ATOM 988 C CA . THR A 1 120 ? 1.830 11.343 -5.744 1.00 94.81 120 THR A CA 1
ATOM 989 C C . THR A 1 120 ? 0.361 11.677 -5.516 1.00 94.81 120 THR A C 1
ATOM 991 O O . THR A 1 120 ? -0.439 10.784 -5.248 1.00 94.81 120 THR A O 1
ATOM 994 N N . GLU A 1 121 ? -0.004 12.944 -5.702 1.00 95.19 121 GLU A N 1
ATOM 995 C CA . GLU A 1 121 ? -1.396 13.393 -5.775 1.00 95.19 121 GLU A CA 1
ATOM 996 C C . GLU A 1 121 ? -1.736 13.767 -7.214 1.00 95.19 121 GLU A C 1
ATOM 998 O O . GLU A 1 121 ? -1.046 14.571 -7.844 1.00 95.19 121 GLU A O 1
ATOM 1003 N N . LYS A 1 122 ? -2.800 13.174 -7.754 1.00 94.00 122 LYS A N 1
ATOM 1004 C CA . LYS A 1 122 ? -3.208 13.381 -9.141 1.00 94.00 122 LYS A CA 1
ATOM 1005 C C . LYS A 1 122 ? -4.673 13.773 -9.225 1.00 94.00 122 LYS A C 1
ATOM 1007 O O . LYS A 1 122 ? -5.537 13.128 -8.641 1.00 94.00 122 LYS A O 1
ATOM 1012 N N . LYS A 1 123 ? -4.953 14.800 -10.028 1.00 94.50 123 LYS A N 1
ATOM 1013 C CA . LYS A 1 123 ? -6.310 15.125 -10.467 1.00 94.50 123 LYS A CA 1
ATOM 1014 C C . LYS A 1 123 ? -6.617 14.383 -11.761 1.00 94.50 123 LYS A C 1
ATOM 1016 O O . LYS A 1 123 ? -5.886 14.530 -12.742 1.00 94.50 123 LYS A O 1
ATOM 1021 N N . TYR A 1 124 ? -7.688 13.602 -11.771 1.00 90.81 124 TYR A N 1
ATOM 1022 C CA . TYR A 1 124 ? -8.164 12.942 -12.983 1.00 90.81 124 TYR A CA 1
ATOM 1023 C C . TYR A 1 124 ? -9.177 13.820 -13.717 1.00 90.81 124 TYR A C 1
ATOM 1025 O O . TYR A 1 124 ? -9.863 14.639 -13.117 1.00 90.81 124 TYR A O 1
ATOM 1033 N N . SER A 1 125 ? -9.292 13.653 -15.034 1.00 93.75 125 SER A N 1
ATOM 1034 C CA . SER A 1 125 ? -10.246 14.419 -15.849 1.00 93.75 125 SER A CA 1
ATOM 1035 C C . SER A 1 125 ? -11.709 14.107 -15.521 1.00 93.75 125 SER A C 1
ATOM 1037 O O . SER A 1 125 ? -12.570 14.949 -15.755 1.00 93.75 125 SER A O 1
ATOM 1039 N N . CYS A 1 126 ? -11.990 12.920 -14.976 1.00 91.00 126 CYS A N 1
ATOM 1040 C CA . CYS A 1 126 ? -13.336 12.500 -14.586 1.00 91.00 126 CYS A CA 1
ATOM 1041 C C . CYS A 1 126 ? -13.888 13.257 -13.378 1.00 91.00 126 CYS A C 1
ATOM 1043 O O . CYS A 1 126 ? -15.103 13.330 -13.210 1.00 91.00 126 CYS A O 1
ATOM 104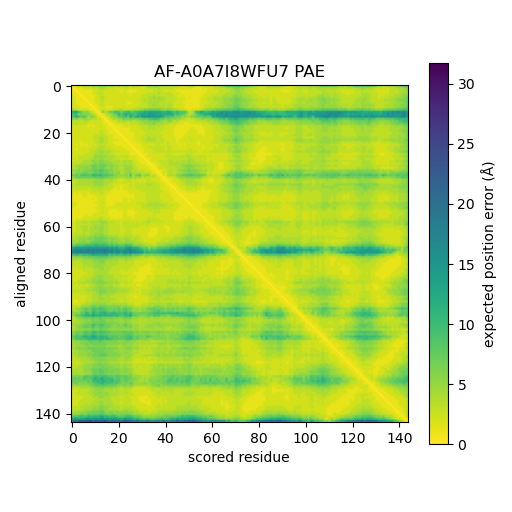5 N N . CYS A 1 127 ? -13.002 13.737 -12.504 1.00 90.25 127 CYS A N 1
ATOM 1046 C CA . CYS A 1 127 ? -13.320 13.871 -11.094 1.00 90.25 127 CYS A CA 1
ATOM 1047 C C . CYS A 1 127 ? -12.697 15.163 -10.532 1.00 90.25 127 CYS A C 1
ATOM 1049 O O . CYS A 1 127 ? -11.530 15.458 -10.809 1.00 90.25 127 CYS A O 1
ATOM 1051 N N . PRO A 1 128 ? -13.456 15.990 -9.791 1.00 92.62 128 PRO A N 1
ATOM 1052 C CA . PRO A 1 128 ? -12.952 17.269 -9.300 1.00 92.62 128 PRO A CA 1
ATOM 1053 C C . PRO A 1 128 ? -11.920 17.133 -8.168 1.00 92.62 128 PRO A C 1
ATOM 1055 O O . PRO A 1 128 ? -11.122 18.061 -7.985 1.00 92.62 128 PRO A O 1
ATOM 1058 N N . GLU A 1 129 ? -11.923 16.011 -7.446 1.00 95.62 129 GLU A N 1
ATOM 1059 C CA . GLU A 1 129 ? -11.030 15.686 -6.332 1.00 95.62 129 GLU A CA 1
ATOM 1060 C C . GLU A 1 129 ? -9.620 15.253 -6.771 1.00 95.62 129 GLU A C 1
ATOM 1062 O O . GLU A 1 129 ? -9.352 14.930 -7.932 1.00 95.62 129 GLU A O 1
ATOM 1067 N N . LEU A 1 130 ? -8.700 15.252 -5.802 1.00 95.75 130 LEU A N 1
ATOM 1068 C CA . LEU A 1 130 ? -7.367 14.676 -5.939 1.00 95.75 130 LEU A CA 1
ATOM 1069 C C . LEU A 1 130 ? -7.379 13.234 -5.434 1.00 95.75 130 LEU A C 1
ATOM 1071 O O . LEU A 1 130 ? -8.057 12.907 -4.464 1.00 95.75 130 LEU A O 1
ATOM 1075 N N . TYR A 1 131 ? -6.584 12.390 -6.075 1.00 95.94 131 TYR A N 1
ATOM 1076 C CA . TYR A 1 131 ? -6.418 10.987 -5.723 1.00 95.94 131 TYR A CA 1
ATOM 1077 C C . TYR A 1 131 ? -4.955 10.730 -5.392 1.00 95.94 131 TYR A C 1
ATOM 1079 O O . TYR A 1 131 ? -4.062 11.169 -6.124 1.00 95.94 131 TYR A O 1
ATOM 1087 N N . ILE A 1 132 ? -4.717 10.024 -4.290 1.00 96.75 132 ILE A N 1
ATOM 1088 C CA . ILE A 1 132 ? -3.371 9.684 -3.837 1.00 96.75 132 ILE A CA 1
ATOM 1089 C C . ILE A 1 132 ? -2.970 8.334 -4.420 1.00 96.75 132 ILE A C 1
ATOM 1091 O O . ILE A 1 132 ? -3.755 7.385 -4.459 1.00 96.75 132 ILE A O 1
ATOM 1095 N N . SER A 1 133 ? -1.717 8.245 -4.845 1.00 96.62 133 SER A N 1
ATOM 1096 C CA . SER A 1 133 ? -1.084 6.990 -5.225 1.00 96.62 133 SER A CA 1
ATOM 1097 C C . SER A 1 133 ? 0.347 6.918 -4.713 1.00 96.62 133 SER A C 1
ATOM 1099 O O . SER A 1 133 ? 1.040 7.934 -4.660 1.00 96.62 133 SER A O 1
ATOM 1101 N N . LEU A 1 134 ? 0.797 5.716 -4.381 1.00 96.31 134 LEU A N 1
ATOM 1102 C CA . LEU A 1 134 ? 2.163 5.397 -3.996 1.00 96.31 134 LEU A CA 1
ATOM 1103 C C . LEU A 1 134 ? 2.816 4.638 -5.148 1.00 96.31 134 LEU A C 1
ATOM 1105 O O . LEU A 1 134 ? 2.394 3.532 -5.493 1.00 96.31 134 LEU A O 1
ATOM 1109 N N . LYS A 1 135 ? 3.822 5.245 -5.771 1.00 95.88 135 LYS A N 1
ATOM 1110 C CA . LYS A 1 135 ? 4.575 4.644 -6.867 1.00 95.88 135 LYS A CA 1
ATOM 1111 C C . LYS A 1 135 ? 5.853 4.030 -6.316 1.00 95.88 135 LYS A C 1
ATOM 1113 O O . LYS A 1 135 ? 6.776 4.753 -5.960 1.00 95.88 135 LYS A O 1
ATOM 1118 N N . TYR A 1 136 ? 5.902 2.709 -6.305 1.00 95.69 136 TYR A N 1
ATOM 1119 C CA . TYR A 1 136 ? 7.086 1.936 -5.962 1.00 95.69 136 TYR A CA 1
ATOM 1120 C C . TYR A 1 136 ? 7.891 1.675 -7.227 1.00 95.69 136 TYR A C 1
ATOM 1122 O O . TYR A 1 136 ? 7.338 1.232 -8.237 1.00 95.69 136 TYR A O 1
ATOM 1130 N N . THR A 1 137 ? 9.189 1.940 -7.168 1.00 95.31 137 THR A N 1
ATOM 1131 C CA . THR A 1 137 ? 10.141 1.687 -8.247 1.00 95.31 137 THR A CA 1
ATOM 1132 C C . THR A 1 137 ? 11.211 0.741 -7.728 1.00 95.31 137 THR A C 1
ATOM 1134 O O . THR A 1 137 ? 11.797 0.994 -6.681 1.00 95.31 137 THR A O 1
ATOM 1137 N N . ILE A 1 138 ? 11.462 -0.349 -8.450 1.00 95.19 138 ILE A N 1
ATOM 1138 C CA . ILE A 1 138 ? 12.524 -1.311 -8.142 1.00 95.19 138 ILE A CA 1
ATOM 1139 C C . ILE A 1 138 ? 13.417 -1.411 -9.371 1.00 95.19 138 ILE A C 1
ATOM 1141 O O . ILE A 1 138 ? 12.927 -1.674 -10.473 1.00 95.19 138 ILE A O 1
ATOM 1145 N N . GLN A 1 139 ? 14.716 -1.211 -9.180 1.00 94.81 139 GLN A N 1
ATOM 1146 C CA . GLN A 1 139 ? 15.724 -1.418 -10.208 1.00 94.81 139 GLN A CA 1
ATOM 1147 C C . GLN A 1 139 ? 16.442 -2.739 -9.960 1.00 94.81 139 GLN A C 1
ATOM 1149 O O . GLN A 1 139 ? 17.040 -2.952 -8.908 1.00 94.81 139 GLN A O 1
ATOM 1154 N N . LEU A 1 140 ? 16.381 -3.629 -10.943 1.00 94.81 140 LEU A N 1
ATOM 1155 C CA . LEU A 1 140 ? 16.973 -4.959 -10.900 1.00 94.81 140 LEU A CA 1
ATOM 1156 C C . LEU A 1 140 ? 18.097 -5.048 -11.922 1.00 94.81 140 LEU A C 1
ATOM 1158 O O . LEU A 1 140 ? 17.932 -4.606 -13.054 1.00 94.81 140 LEU A O 1
ATOM 1162 N N . ARG A 1 141 ? 19.209 -5.687 -11.577 1.00 93.69 141 ARG A N 1
ATOM 1163 C CA . ARG A 1 141 ? 20.248 -6.051 -12.545 1.00 93.69 141 ARG A CA 1
ATOM 1164 C C . ARG A 1 141 ? 20.377 -7.559 -12.614 1.00 93.69 141 ARG A C 1
ATOM 1166 O O . ARG A 1 141 ? 20.345 -8.239 -11.590 1.00 93.69 141 ARG A O 1
ATOM 1173 N N . ARG A 1 142 ? 20.522 -8.089 -13.827 1.00 89.75 142 ARG A N 1
ATOM 1174 C CA . ARG A 1 142 ? 20.815 -9.511 -14.010 1.00 89.75 142 ARG A CA 1
ATOM 1175 C C . ARG A 1 142 ? 22.236 -9.817 -13.524 1.00 89.75 142 ARG A C 1
ATOM 1177 O O . ARG A 1 142 ? 23.185 -9.172 -13.963 1.00 89.75 142 ARG A O 1
ATOM 1184 N N . LYS A 1 143 ? 22.376 -10.805 -12.642 1.00 85.44 143 LYS A N 1
ATOM 1185 C CA . LYS A 1 143 ? 23.671 -11.322 -12.190 1.00 85.44 143 LYS A CA 1
ATOM 1186 C C . LYS A 1 143 ? 24.366 -12.011 -13.369 1.00 85.44 143 LYS A C 1
ATOM 1188 O O . LYS A 1 143 ? 23.725 -12.769 -14.102 1.00 85.44 143 LYS A O 1
ATOM 1193 N N . VAL A 1 144 ? 25.644 -11.696 -13.569 1.00 73.94 144 VAL A N 1
ATOM 1194 C CA . VAL A 1 144 ? 26.514 -12.299 -14.596 1.00 73.94 144 VAL A CA 1
ATOM 1195 C C . VAL A 1 144 ? 27.286 -13.460 -13.992 1.00 73.94 144 VAL A C 1
ATOM 1197 O O . VAL A 1 144 ? 27.779 -13.291 -12.854 1.00 73.94 144 VAL A O 1
#

Nearest PDB structures (foldseek):
  7pd6-assembly1_EaE  TM=8.878E-01  e=8.645E-11  Lymnaea stagnalis
  3u8m-assembly1_E  TM=8.847E-01  e=1.707E-10  Lymnaea stagnalis
  4um3-assembly3_K  TM=8.656E-01  e=1.895E-10  Lymnaea stagnalis
  4um3-assembly6_d  TM=8.643E-01  e=1.799E-10  Lymnaea stagnalis
  4um3-assembly3_M  TM=8.575E-01  e=1.799E-10  Lymnaea stagnalis

Secondary structure (DSSP, 8-state):
-EEEEEEEE--TTS-SEEEEETTSS----EEETTBSS---EEEPPEEEEETEEEEE---EE---B-EEE-GGGEEEEEEEEEESS--TTT-----S-SS---TT---SSEEEEEEEEEEEEEE-TT-SSEEEEEEEEEEEEE--

Organism: NCBI:txid2664684

Solvent-accessible surface area (backbone atoms only — not comparable to full-atom values): 8710 Å² total; per-residue (Å²): 94,72,54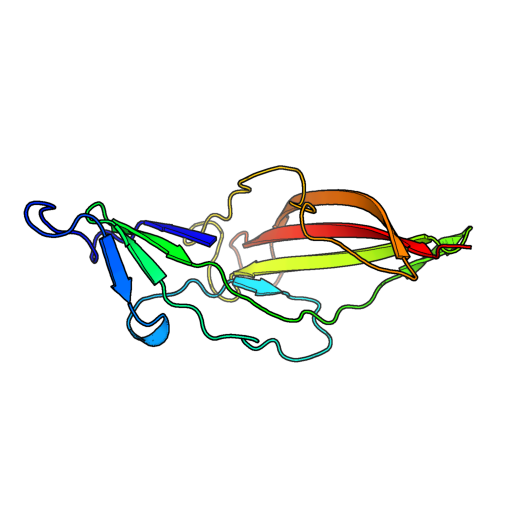,74,40,80,88,56,49,55,80,54,88,85,48,58,60,51,79,40,61,52,87,82,47,93,70,84,62,65,42,63,78,61,55,79,52,86,73,55,64,78,50,81,48,56,28,46,35,27,28,86,8,42,35,41,38,74,78,41,65,64,84,45,60,71,63,48,76,52,81,90,58,30,32,46,33,56,49,39,32,28,48,79,86,51,35,50,89,77,48,77,88,76,79,94,57,68,56,78,91,58,92,84,71,80,61,90,55,45,44,79,77,48,62,44,55,44,82,45,79,45,72,51,95,92,45,96,56,45,32,45,32,41,37,37,37,41,31,32,31,63,61,129

Sequence (144 aa):
MNWTDPRLTWKSEKFQEIHLPIDDIWMPDVIAYNLLEAEDYLIKPLAVVYSNGFVLVIPSKKYVVRCTEDKDHLYTCTITFGSWTYSNKDIDLVLSSDQLDLDLYENKDFEIVDSDVVRTEKKYSCCPELYISLKYTIQLRRKV

Radius of gyration: 18.06 Å; Cα contacts (8 Å, |Δi|>4): 272; chains: 1; bounding box: 43×34×51 Å

Foldseek 3Di:
DKDFDQVLADDPPPHQKDWAQPVVDDDFQKDWPAAPDDKDFPDRWIWIAGNRRMIDTDTHIDGHHDWDADPQQKTKTKTKIWGPPDFCVGDPDDDPDQFDDCVPDDDDFKDWPDKGKDWDWDDDPVDPGITIMIMIITIIHTDD

pLDDT: mean 93.83, std 3.91, range [73.94, 98.38]

InterPro domains:
  IPR006201 Neurotransmitter-gated ion-channel [PTHR18945] (3-143)
  IPR006202 Neurotransmitter-gated ion-channel ligand-binding domain [PF02931] (1-144)
  IPR036734 Neurotransmitter-gated ion-channel ligand-binding domain superfamily [G3DSA:2.70.170.10] (1-144)
  IPR036734 Neurotransmitter-gated ion-channel ligand-binding domain superfamily [SSF63712] (2-143)

Mean predicted aligned error: 4.15 Å